Protein AF-A0A1Y0C622-F1 (afdb_monomer_lite)

Organism: NCBI:txid482462

Structure (mmCIF, N/CA/C/O backbone):
data_AF-A0A1Y0C622-F1
#
_entry.id   AF-A0A1Y0C622-F1
#
loop_
_atom_site.group_PDB
_atom_site.id
_atom_site.type_symbol
_atom_site.label_atom_id
_atom_site.label_alt_id
_atom_site.label_comp_id
_atom_site.label_asym_id
_atom_site.label_entity_id
_atom_site.label_seq_id
_atom_site.pdbx_PDB_ins_code
_atom_site.Cartn_x
_atom_site.Cartn_y
_atom_site.Cartn_z
_atom_site.occupancy
_atom_site.B_iso_or_equiv
_atom_site.auth_seq_id
_atom_site.auth_comp_id
_atom_site.auth_asym_id
_atom_site.auth_atom_id
_atom_site.pdbx_PDB_model_num
ATOM 1 N N . MET A 1 1 ? -4.270 16.336 9.625 1.00 55.94 1 MET A N 1
ATOM 2 C CA . MET A 1 1 ? -3.583 15.024 9.615 1.00 55.94 1 MET A CA 1
ATOM 3 C C . MET A 1 1 ? -4.603 13.958 9.266 1.00 55.94 1 MET A C 1
ATOM 5 O O . MET A 1 1 ? -5.685 13.987 9.837 1.00 55.94 1 MET A O 1
ATOM 9 N N . THR A 1 2 ? -4.293 13.061 8.330 1.00 73.25 2 THR A N 1
ATOM 10 C CA . THR A 1 2 ? -5.141 11.895 8.036 1.00 73.25 2 THR A CA 1
ATOM 11 C C . THR A 1 2 ? -5.137 10.968 9.251 1.00 73.25 2 THR A C 1
ATOM 13 O O . THR A 1 2 ? -4.066 10.553 9.687 1.00 73.25 2 THR A O 1
ATOM 16 N N . SER A 1 3 ? -6.311 10.689 9.820 1.00 89.56 3 SER A N 1
ATOM 17 C CA . SER A 1 3 ? -6.465 9.785 10.964 1.00 89.56 3 SER A CA 1
ATOM 18 C C . SER A 1 3 ? -6.811 8.387 10.457 1.00 89.56 3 SER A C 1
ATOM 20 O O . SER A 1 3 ? -7.787 8.227 9.725 1.00 89.56 3 SER A O 1
ATOM 22 N N . PHE A 1 4 ? -6.003 7.391 10.815 1.00 94.50 4 PHE A N 1
ATOM 23 C CA . PHE A 1 4 ? -6.206 5.992 10.446 1.00 94.50 4 PHE A CA 1
ATOM 24 C C . PHE A 1 4 ? -6.929 5.237 11.561 1.00 94.50 4 PHE A C 1
ATOM 26 O O . PHE A 1 4 ? -6.746 5.523 12.748 1.00 94.50 4 PHE A O 1
ATOM 33 N N . LYS A 1 5 ? -7.701 4.215 11.189 1.00 95.62 5 LYS A N 1
ATOM 34 C CA . LYS A 1 5 ? -8.312 3.261 12.117 1.00 95.62 5 LYS A CA 1
ATOM 35 C C . LYS A 1 5 ? -7.824 1.849 11.823 1.00 95.62 5 LYS A C 1
ATOM 37 O O . LYS A 1 5 ? -7.417 1.507 10.715 1.00 95.62 5 LYS A O 1
ATOM 42 N N . ARG A 1 6 ? -7.908 0.981 12.834 1.00 96.06 6 ARG A N 1
ATOM 43 C CA . ARG A 1 6 ? -7.670 -0.453 12.643 1.00 96.06 6 ARG A CA 1
ATOM 44 C C . ARG A 1 6 ? -8.662 -1.020 11.620 1.00 96.06 6 ARG A C 1
ATOM 46 O O . ARG A 1 6 ? -9.883 -0.874 11.769 1.00 96.06 6 ARG A O 1
ATOM 53 N N . GLY A 1 7 ? -8.118 -1.726 10.638 1.00 95.44 7 GLY A N 1
ATOM 54 C CA . GLY A 1 7 ? -8.851 -2.323 9.530 1.00 95.44 7 GLY A CA 1
ATOM 55 C C . GLY A 1 7 ? -8.879 -1.469 8.265 1.00 95.44 7 GLY A C 1
ATOM 56 O O . GLY A 1 7 ? -9.266 -2.001 7.235 1.00 95.44 7 GLY A O 1
ATOM 57 N N . ASP A 1 8 ? -8.476 -0.196 8.318 1.00 97.06 8 ASP A N 1
ATOM 58 C CA . ASP A 1 8 ? -8.349 0.616 7.105 1.00 97.06 8 ASP A CA 1
ATOM 59 C C . ASP A 1 8 ? -7.188 0.122 6.241 1.00 97.06 8 ASP A C 1
ATOM 61 O O . ASP A 1 8 ? -6.189 -0.407 6.743 1.00 97.06 8 ASP A O 1
ATOM 65 N N . GLY A 1 9 ? -7.289 0.360 4.938 1.00 96.25 9 GLY A N 1
ATOM 66 C CA . GLY A 1 9 ? -6.137 0.303 4.057 1.00 96.25 9 GLY A CA 1
ATOM 67 C C . GLY A 1 9 ? -5.302 1.579 4.175 1.00 96.25 9 GLY A C 1
ATOM 68 O O . GLY A 1 9 ? -5.813 2.683 4.380 1.00 96.25 9 GLY A O 1
ATOM 69 N N . VAL A 1 10 ? -3.994 1.434 4.016 1.00 96.38 10 VAL A N 1
ATOM 70 C CA . VAL A 1 10 ? -3.045 2.534 3.862 1.00 96.38 10 VAL A CA 1
ATOM 71 C C . VAL A 1 10 ? -2.347 2.395 2.519 1.00 96.38 10 VAL A C 1
ATOM 73 O O . VAL A 1 10 ? -1.854 1.327 2.173 1.00 96.38 10 VAL A O 1
ATOM 76 N N . VAL A 1 11 ? -2.288 3.490 1.770 1.00 96.44 11 VAL A N 1
ATOM 77 C CA . VAL A 1 11 ? -1.495 3.604 0.546 1.00 96.44 11 VAL A CA 1
ATOM 78 C C . VAL A 1 11 ? -0.227 4.371 0.879 1.00 96.44 11 VAL A C 1
ATOM 80 O O . VAL A 1 11 ? -0.305 5.521 1.320 1.00 96.44 11 VAL A O 1
ATOM 83 N N . PHE A 1 12 ? 0.927 3.755 0.655 1.00 95.19 12 PHE A N 1
ATOM 84 C CA . PHE A 1 12 ? 2.235 4.380 0.805 1.00 95.19 12 PHE A CA 1
ATOM 85 C C . PHE A 1 12 ? 2.743 4.837 -0.556 1.00 95.19 12 PHE A C 1
ATOM 87 O O . PHE A 1 12 ? 2.820 4.040 -1.486 1.00 95.19 12 PHE A O 1
ATOM 94 N N . VAL A 1 13 ? 3.110 6.113 -0.668 1.00 95.31 13 VAL A N 1
ATOM 95 C CA . VAL A 1 13 ? 3.740 6.664 -1.872 1.00 95.31 13 VAL A CA 1
ATOM 96 C C . VAL A 1 13 ? 5.204 6.942 -1.578 1.00 95.31 13 VAL A C 1
ATOM 98 O O . VAL A 1 13 ? 5.542 7.791 -0.745 1.00 95.31 13 VAL A O 1
ATOM 101 N N . ARG A 1 14 ? 6.073 6.229 -2.289 1.00 91.88 14 ARG A N 1
ATOM 102 C CA . ARG A 1 14 ? 7.517 6.414 -2.257 1.00 91.88 14 ARG A CA 1
ATOM 103 C C . ARG A 1 14 ? 7.951 7.119 -3.531 1.00 91.88 14 ARG A C 1
ATOM 105 O O . ARG A 1 14 ? 7.875 6.552 -4.613 1.00 91.88 14 ARG A O 1
ATOM 112 N N . ASN A 1 15 ? 8.474 8.327 -3.381 1.00 90.75 15 ASN A N 1
ATOM 113 C CA . ASN A 1 15 ? 9.224 8.994 -4.438 1.00 90.75 15 ASN A CA 1
ATOM 114 C C . ASN A 1 15 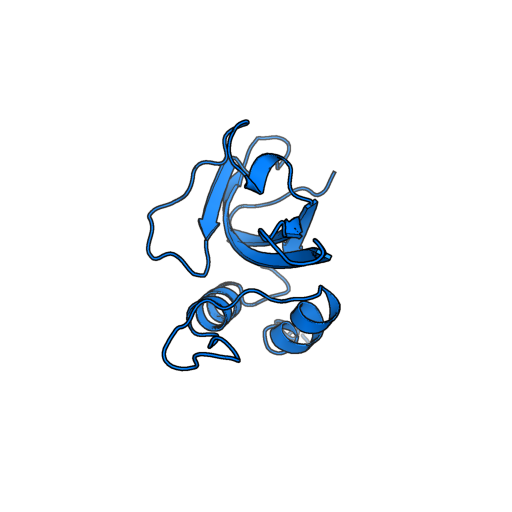? 10.709 8.790 -4.150 1.00 90.75 15 ASN A C 1
ATOM 116 O O . ASN A 1 15 ? 11.159 9.019 -3.025 1.00 90.75 15 ASN A O 1
ATOM 120 N N . GLY A 1 16 ? 11.463 8.315 -5.131 1.00 85.75 16 GLY A N 1
ATOM 121 C CA . GLY A 1 16 ? 12.888 8.075 -4.975 1.00 85.75 16 GLY A CA 1
ATOM 122 C C . GLY A 1 16 ? 13.632 8.243 -6.285 1.00 85.75 16 GLY A C 1
ATOM 123 O O . GLY A 1 16 ? 13.110 7.939 -7.353 1.00 85.75 16 GLY A O 1
ATOM 124 N N . ARG A 1 17 ? 14.878 8.695 -6.189 1.00 86.75 17 ARG A N 1
ATOM 125 C CA . ARG A 1 17 ? 15.789 8.754 -7.325 1.00 86.75 17 ARG A CA 1
ATOM 126 C C . ARG A 1 17 ? 16.465 7.402 -7.499 1.00 86.75 17 ARG A C 1
ATOM 128 O O . ARG A 1 17 ? 17.119 6.909 -6.580 1.00 86.75 17 ARG A O 1
ATOM 135 N N . VAL A 1 18 ? 16.315 6.807 -8.673 1.00 87.19 18 VAL A N 1
ATOM 136 C CA . VAL A 1 18 ? 17.039 5.605 -9.074 1.00 87.19 18 VAL A CA 1
ATOM 137 C C . VAL A 1 18 ? 18.371 6.051 -9.663 1.00 87.19 18 VAL A C 1
ATOM 139 O O . VAL A 1 18 ? 18.425 6.695 -10.712 1.00 87.19 18 VAL A O 1
ATOM 142 N N . ALA A 1 19 ? 19.454 5.744 -8.954 1.00 85.19 19 ALA A N 1
ATOM 143 C CA . ALA A 1 19 ? 20.809 5.958 -9.435 1.00 85.19 19 ALA A CA 1
ATOM 144 C C . ALA A 1 19 ? 21.337 4.654 -10.043 1.00 85.19 19 ALA A C 1
ATOM 146 O O . ALA A 1 19 ? 21.334 3.615 -9.386 1.00 85.19 19 ALA A O 1
ATOM 147 N N . MET A 1 20 ? 21.795 4.721 -11.290 1.00 85.19 20 MET A N 1
ATOM 148 C CA . MET A 1 20 ? 22.443 3.615 -11.988 1.00 85.19 20 MET A CA 1
A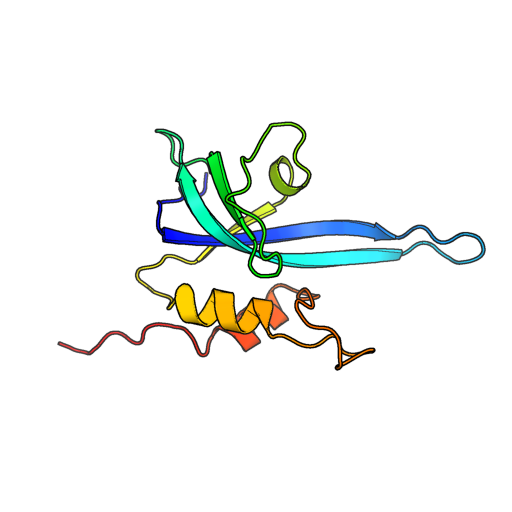TOM 149 C C . MET A 1 20 ? 23.862 4.033 -12.369 1.00 85.19 20 MET A C 1
ATOM 151 O O . MET A 1 20 ? 24.083 5.157 -12.819 1.00 85.19 20 MET A O 1
ATOM 155 N N . ILE A 1 21 ? 24.837 3.144 -12.175 1.00 89.69 21 ILE A N 1
ATOM 156 C CA . ILE A 1 21 ? 26.223 3.406 -12.579 1.00 89.69 21 ILE A CA 1
ATOM 157 C C . ILE A 1 21 ? 26.302 3.312 -14.107 1.00 89.69 21 ILE A C 1
ATOM 159 O O . ILE A 1 21 ? 25.899 2.307 -14.684 1.00 89.69 21 ILE A O 1
ATOM 163 N N . GLY A 1 22 ? 26.818 4.357 -14.759 1.00 90.31 22 GLY A N 1
ATOM 164 C CA . GLY A 1 22 ? 26.983 4.398 -16.219 1.00 90.31 22 GLY A CA 1
ATOM 165 C C . GLY A 1 22 ? 25.733 4.802 -17.010 1.00 90.31 22 GLY A C 1
ATOM 166 O O . GLY A 1 22 ? 25.775 4.803 -18.237 1.00 90.31 22 GLY A O 1
ATOM 167 N N . GLN A 1 23 ? 24.640 5.178 -16.340 1.00 89.44 23 GLN A N 1
ATOM 168 C CA . GLN A 1 23 ? 23.429 5.710 -16.972 1.00 89.44 23 GLN A CA 1
ATOM 169 C C . GLN A 1 23 ? 22.930 6.959 -16.241 1.00 89.44 23 GLN A C 1
ATOM 171 O O . GLN A 1 23 ? 23.311 7.234 -15.100 1.00 89.44 23 GLN A O 1
ATOM 176 N N . ALA A 1 24 ? 22.071 7.736 -16.902 1.00 87.88 24 ALA A N 1
ATOM 177 C CA . ALA A 1 24 ? 21.419 8.866 -16.258 1.00 87.88 24 ALA A CA 1
ATOM 178 C C . ALA A 1 24 ? 20.525 8.369 -15.112 1.00 87.88 24 ALA A C 1
ATOM 180 O O . ALA A 1 24 ? 19.745 7.430 -15.272 1.00 87.88 24 ALA A O 1
ATOM 181 N N . SER A 1 25 ? 20.634 9.012 -13.948 1.00 91.69 25 SER A N 1
ATOM 182 C CA . SER A 1 25 ? 19.662 8.789 -12.878 1.00 91.69 25 SER A CA 1
ATOM 183 C C . SER A 1 25 ? 18.292 9.299 -13.306 1.00 91.69 25 SER A C 1
ATOM 185 O O . SER A 1 25 ? 18.203 10.301 -14.016 1.00 91.69 25 SER A O 1
ATOM 187 N N . TYR A 1 26 ? 17.239 8.678 -12.795 1.00 89.44 26 TYR A N 1
ATOM 188 C CA . TYR A 1 26 ? 15.872 9.127 -13.026 1.00 89.44 26 TYR A CA 1
ATOM 189 C C . TYR A 1 26 ? 15.046 9.017 -11.749 1.00 89.44 26 TYR A C 1
ATOM 191 O O . TYR A 1 26 ? 15.352 8.223 -10.857 1.00 89.44 26 TYR A O 1
ATOM 199 N N . ASP A 1 27 ? 14.004 9.833 -11.651 1.00 89.44 27 ASP A N 1
ATOM 200 C CA . ASP A 1 27 ? 13.065 9.768 -10.540 1.00 89.44 27 ASP A CA 1
ATOM 201 C C . ASP A 1 27 ? 12.011 8.695 -10.804 1.00 89.44 27 ASP A C 1
ATOM 203 O O . ASP A 1 27 ? 11.547 8.503 -11.929 1.00 89.44 27 ASP A O 1
ATOM 207 N N . ARG A 1 28 ? 11.638 7.975 -9.749 1.00 89.69 28 ARG A N 1
ATOM 208 C CA . ARG A 1 28 ? 10.625 6.928 -9.784 1.00 89.69 28 ARG A CA 1
ATOM 209 C C . ARG A 1 28 ? 9.665 7.093 -8.616 1.00 89.69 28 ARG A C 1
ATOM 211 O O . ARG A 1 28 ? 10.083 7.261 -7.467 1.00 89.69 28 ARG A O 1
ATOM 218 N N . THR A 1 29 ? 8.381 6.956 -8.913 1.00 92.69 29 THR A N 1
ATOM 219 C CA . THR A 1 29 ? 7.335 6.765 -7.912 1.00 92.69 29 THR A CA 1
ATOM 220 C C . THR A 1 29 ? 7.006 5.281 -7.821 1.00 92.69 29 THR A C 1
ATOM 222 O O . THR A 1 29 ? 6.830 4.614 -8.837 1.00 92.69 29 THR A O 1
ATOM 225 N N . THR A 1 30 ? 6.944 4.752 -6.605 1.00 92.62 30 THR A N 1
ATOM 226 C CA . THR A 1 30 ? 6.384 3.429 -6.333 1.00 92.62 30 THR A CA 1
ATOM 227 C C . THR A 1 30 ? 5.329 3.541 -5.253 1.00 92.62 30 THR A C 1
ATOM 229 O O . THR A 1 30 ? 5.489 4.262 -4.265 1.00 92.62 30 THR A O 1
ATOM 232 N N . ILE A 1 31 ? 4.224 2.838 -5.459 1.00 94.88 31 ILE A N 1
ATOM 233 C CA . ILE A 1 31 ? 3.079 2.880 -4.563 1.00 94.88 31 ILE A CA 1
ATOM 234 C C . ILE A 1 31 ? 2.742 1.466 -4.123 1.00 94.88 31 ILE A C 1
ATOM 236 O O . ILE A 1 31 ? 2.627 0.561 -4.951 1.00 94.88 31 ILE A O 1
ATOM 240 N N . SER A 1 32 ? 2.575 1.286 -2.818 1.00 93.94 32 SER A N 1
ATOM 241 C CA . SER A 1 32 ? 2.164 0.020 -2.219 1.00 93.94 32 SER A CA 1
ATOM 242 C C . SER 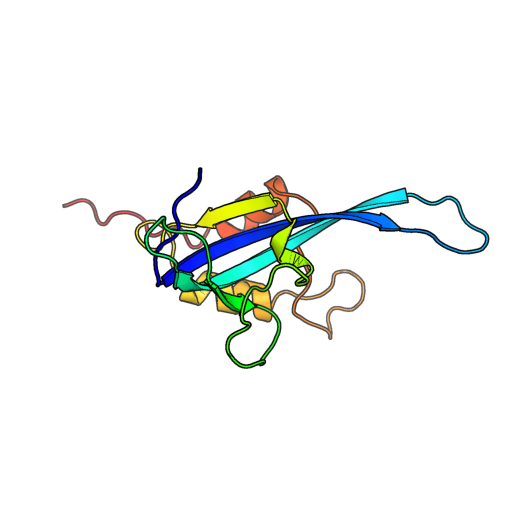A 1 32 ? 0.983 0.212 -1.276 1.00 93.94 32 SER A C 1
ATOM 244 O O . SER A 1 32 ? 0.700 1.319 -0.808 1.00 93.94 32 SER A O 1
ATOM 246 N N . VAL A 1 33 ? 0.274 -0.885 -1.013 1.00 95.44 33 VAL A N 1
ATOM 247 C CA . VAL A 1 33 ? -0.882 -0.914 -0.113 1.00 95.44 33 VAL A CA 1
ATOM 248 C C . VAL A 1 33 ? -0.569 -1.781 1.101 1.00 95.44 33 VAL A C 1
ATOM 250 O O . VAL A 1 33 ? 0.124 -2.796 0.996 1.00 95.44 33 VAL A O 1
ATOM 253 N N . GLY A 1 34 ? -1.084 -1.392 2.260 1.00 95.19 34 GLY A N 1
ATOM 254 C CA . GLY A 1 34 ? -1.071 -2.202 3.467 1.00 95.19 34 GLY A CA 1
ATOM 255 C C . GLY A 1 34 ? -2.390 -2.134 4.228 1.00 95.19 34 GLY A C 1
ATOM 256 O O . GLY A 1 34 ? -3.211 -1.250 4.004 1.00 95.19 34 GLY A O 1
ATOM 257 N N . LEU A 1 35 ? -2.564 -3.058 5.166 1.00 96.25 35 LEU A N 1
ATOM 258 C CA . LEU A 1 35 ?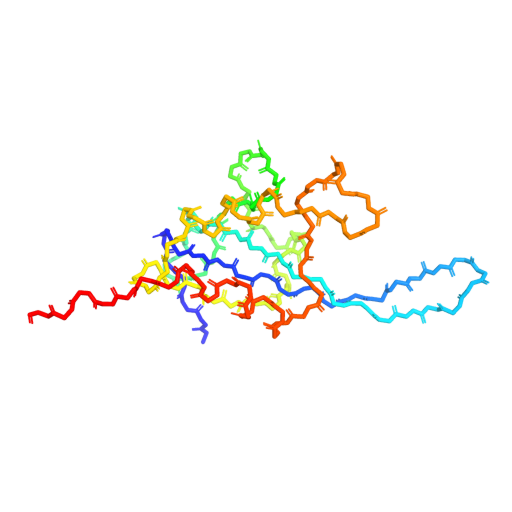 -3.684 -3.116 6.098 1.00 96.25 35 LEU A CA 1
ATOM 259 C C . LEU A 1 35 ? -3.240 -2.583 7.458 1.00 96.25 35 LEU A C 1
ATOM 261 O O . LEU A 1 35 ? -2.326 -3.134 8.071 1.00 96.25 35 LEU A O 1
ATOM 265 N N . VAL A 1 36 ? -3.905 -1.551 7.967 1.00 96.50 36 VAL A N 1
ATOM 266 C CA . VAL A 1 36 ? -3.619 -0.991 9.290 1.00 96.50 36 VAL A CA 1
ATOM 267 C C . VAL A 1 36 ? -4.113 -1.939 10.378 1.00 96.50 36 VAL A C 1
ATOM 269 O O . VAL A 1 36 ? -5.308 -2.221 10.495 1.00 96.50 36 VAL A O 1
ATOM 272 N N . THR A 1 37 ? -3.206 -2.389 11.240 1.00 96.12 37 THR A N 1
ATOM 273 C CA . THR A 1 37 ? -3.533 -3.313 12.334 1.00 96.12 37 THR A CA 1
ATOM 274 C C . THR A 1 37 ? -3.519 -2.641 13.704 1.00 96.12 37 THR A C 1
ATOM 276 O O . THR A 1 37 ? -4.261 -3.059 14.595 1.00 96.12 37 THR A O 1
ATOM 279 N N . SER A 1 38 ? -2.746 -1.563 13.875 1.00 95.50 38 SER A N 1
ATOM 280 C CA . SER A 1 38 ? -2.656 -0.810 15.131 1.00 95.50 38 SER A CA 1
ATOM 281 C C . SER A 1 38 ? -2.397 0.677 14.892 1.00 95.50 38 SER A C 1
ATOM 283 O O . SER A 1 38 ? -1.628 1.049 14.003 1.00 95.50 38 SER A O 1
ATOM 285 N N . VAL A 1 39 ? -3.001 1.534 15.720 1.00 95.31 39 VAL A N 1
ATOM 286 C CA . VAL A 1 39 ? -2.887 3.000 15.639 1.00 95.31 39 VAL A CA 1
ATOM 287 C C . VAL A 1 39 ? -2.608 3.628 17.009 1.00 95.31 39 VAL A C 1
ATOM 289 O O . VAL A 1 39 ? -2.867 3.014 18.047 1.00 95.31 39 VAL A O 1
ATOM 292 N N . THR A 1 40 ? -2.038 4.835 17.030 1.00 92.25 40 THR A N 1
ATOM 293 C CA . THR A 1 40 ? -1.912 5.665 18.238 1.00 92.25 40 THR A CA 1
ATOM 294 C C . THR A 1 40 ? -3.265 6.260 18.619 1.00 92.25 40 THR A C 1
ATOM 296 O O . THR A 1 40 ? -4.236 6.174 17.866 1.00 92.25 40 THR A O 1
ATOM 299 N N . ARG A 1 41 ? -3.330 6.914 19.785 1.00 90.12 41 ARG A N 1
ATOM 300 C CA . ARG A 1 41 ? -4.526 7.645 20.218 1.00 90.12 41 ARG A CA 1
ATOM 301 C C . ARG A 1 41 ? -4.891 8.787 19.261 1.00 90.12 41 ARG A C 1
ATOM 303 O O . ARG A 1 41 ? -6.075 9.041 19.081 1.00 90.12 41 ARG A O 1
ATOM 310 N N . GLU A 1 42 ? -3.912 9.436 18.626 1.00 89.12 42 GLU A N 1
ATOM 311 C CA . GLU A 1 42 ? -4.171 10.473 17.612 1.00 89.12 42 GLU A CA 1
ATOM 312 C C . GLU A 1 42 ? -4.480 9.902 16.211 1.00 89.12 42 GLU A C 1
ATOM 314 O O . GLU A 1 42 ? -4.709 10.658 15.267 1.00 89.12 42 GLU A O 1
ATOM 319 N N . GLY A 1 43 ? -4.501 8.573 16.051 1.00 88.62 43 GLY A N 1
ATOM 320 C CA . GLY A 1 43 ? -4.786 7.913 14.775 1.00 88.62 43 GLY A CA 1
ATOM 321 C C . GLY A 1 43 ? -3.590 7.820 13.823 1.00 88.62 43 GLY A C 1
ATOM 322 O O . GLY A 1 43 ? -3.781 7.641 12.622 1.00 88.62 43 GLY A O 1
ATOM 323 N N . ALA A 1 44 ? -2.356 7.929 14.325 1.00 91.12 44 ALA A N 1
ATOM 324 C CA . ALA A 1 44 ? -1.165 7.608 13.539 1.00 91.12 44 ALA A CA 1
ATOM 325 C C . ALA A 1 44 ? -0.959 6.086 13.469 1.00 91.12 44 ALA A C 1
ATOM 327 O O . ALA A 1 44 ? -1.228 5.374 14.434 1.00 91.12 44 ALA A O 1
ATOM 328 N N . ILE A 1 45 ? -0.456 5.564 12.350 1.00 93.88 45 ILE A N 1
ATOM 329 C CA . ILE A 1 45 ? -0.208 4.123 12.190 1.00 93.88 45 ILE A CA 1
ATOM 330 C C . ILE A 1 45 ? 0.946 3.695 13.105 1.00 93.88 45 ILE A C 1
ATOM 332 O O . ILE A 1 45 ? 2.051 4.224 13.001 1.00 93.88 45 ILE A O 1
ATOM 336 N N . LYS A 1 46 ? 0.698 2.710 13.975 1.00 93.94 46 LYS A N 1
ATOM 337 C CA . LYS A 1 46 ? 1.736 2.036 14.775 1.00 93.94 46 LYS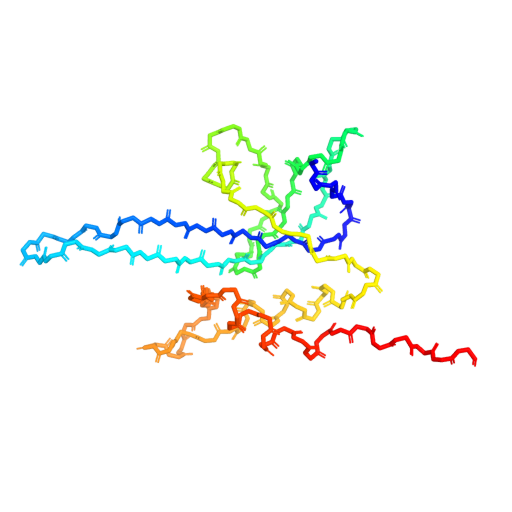 A CA 1
ATOM 338 C C . LYS A 1 46 ? 2.206 0.750 14.123 1.00 93.94 46 LYS A C 1
ATOM 340 O O . LYS A 1 46 ? 3.377 0.407 14.237 1.00 93.94 46 LYS A O 1
ATOM 345 N N . ALA A 1 47 ? 1.286 0.021 13.502 1.00 94.75 47 ALA A N 1
ATOM 346 C CA . ALA A 1 47 ? 1.590 -1.239 12.855 1.00 94.75 47 ALA A CA 1
ATOM 347 C C . ALA A 1 47 ? 0.630 -1.522 11.699 1.00 94.75 47 ALA A C 1
ATOM 349 O O . ALA A 1 47 ? -0.519 -1.059 11.699 1.00 94.75 47 ALA A O 1
ATOM 350 N N . TYR A 1 48 ? 1.126 -2.256 10.711 1.00 94.94 48 TYR A N 1
ATOM 351 C CA . TYR A 1 48 ? 0.389 -2.614 9.508 1.00 94.94 48 TYR A CA 1
ATOM 352 C C . TYR A 1 48 ? 0.880 -3.951 8.944 1.00 94.94 48 TYR A C 1
ATOM 354 O O . TYR A 1 48 ? 1.956 -4.426 9.291 1.00 94.94 48 TYR A O 1
ATOM 362 N N . ARG A 1 49 ? 0.106 -4.562 8.050 1.00 93.75 49 ARG A N 1
ATOM 363 C CA . ARG A 1 49 ? 0.561 -5.670 7.197 1.00 93.75 49 ARG A CA 1
ATOM 364 C C . ARG A 1 49 ? 0.751 -5.156 5.782 1.00 93.75 49 ARG A C 1
ATOM 366 O O . ARG A 1 49 ? -0.123 -4.456 5.277 1.00 93.75 49 ARG A O 1
ATOM 373 N N . HIS A 1 50 ? 1.876 -5.472 5.157 1.00 92.75 50 HIS A N 1
ATOM 374 C CA . HIS A 1 50 ? 2.112 -5.117 3.760 1.00 92.75 50 HIS A CA 1
ATOM 375 C C . HIS A 1 50 ? 1.343 -6.078 2.844 1.00 92.75 50 HIS A C 1
ATOM 377 O O . HIS A 1 50 ? 1.225 -7.253 3.169 1.00 92.75 50 HIS A O 1
ATOM 383 N N . SER A 1 51 ? 0.816 -5.601 1.715 1.00 90.44 51 SER A N 1
ATOM 384 C CA . SER A 1 51 ? 0.052 -6.452 0.781 1.00 90.44 51 SER A CA 1
ATOM 385 C C . SER A 1 51 ? 0.886 -7.557 0.138 1.00 90.44 51 SER A C 1
ATOM 387 O O . SER A 1 51 ? 0.388 -8.650 -0.084 1.00 90.44 51 SER A O 1
ATOM 389 N N . THR A 1 52 ? 2.159 -7.289 -0.137 1.00 83.62 52 THR A N 1
ATOM 390 C CA . THR A 1 52 ? 3.011 -8.186 -0.936 1.00 83.62 52 THR A CA 1
ATOM 391 C C . THR A 1 52 ? 3.918 -9.097 -0.115 1.00 83.62 52 THR A C 1
ATOM 393 O O . THR A 1 52 ? 4.568 -9.972 -0.677 1.00 83.62 52 THR A O 1
ATOM 396 N N . TYR A 1 53 ? 4.031 -8.870 1.194 1.00 75.00 53 TYR A N 1
ATOM 397 C CA . TYR A 1 53 ? 4.895 -9.673 2.051 1.00 75.00 53 TYR A CA 1
ATOM 398 C C . TYR A 1 53 ? 4.027 -10.574 2.911 1.00 75.00 53 TYR A C 1
ATOM 400 O O . TYR A 1 53 ? 3.199 -10.076 3.668 1.00 75.00 53 TYR A O 1
ATOM 408 N N . ASP A 1 54 ? 4.308 -11.875 2.897 1.00 69.25 54 ASP A N 1
ATOM 409 C CA . ASP A 1 54 ? 3.758 -12.832 3.869 1.00 69.25 54 ASP A CA 1
ATOM 410 C C . ASP A 1 54 ? 4.420 -12.689 5.259 1.00 69.25 54 ASP A C 1
ATOM 412 O O . ASP A 1 54 ? 4.548 -13.624 6.045 1.00 69.25 54 ASP A O 1
ATOM 416 N N . GLN A 1 55 ? 4.936 -11.493 5.554 1.00 67.44 55 GLN A N 1
ATOM 417 C CA . GLN A 1 55 ? 5.559 -11.191 6.828 1.00 67.44 55 GLN A CA 1
ATOM 418 C C . GLN A 1 55 ? 4.491 -10.949 7.899 1.00 67.44 55 GLN A C 1
ATOM 420 O O . GLN A 1 55 ? 3.384 -10.481 7.603 1.00 67.44 55 GLN A O 1
ATOM 425 N N . PRO A 1 56 ? 4.832 -11.200 9.175 1.00 79.25 56 PRO A N 1
ATOM 426 C CA . PRO A 1 56 ? 4.000 -10.762 1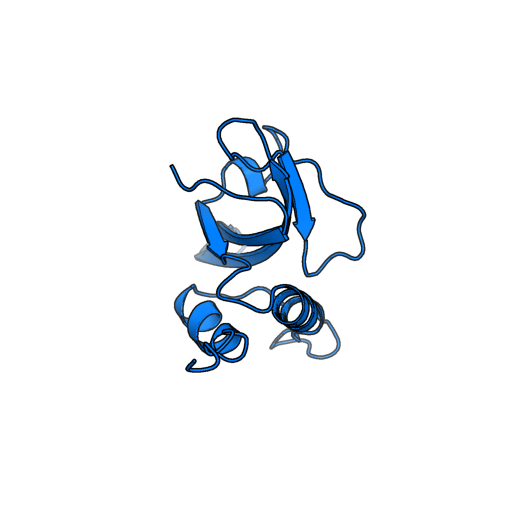0.280 1.00 79.25 56 PRO A CA 1
ATOM 427 C C . PRO A 1 56 ? 3.806 -9.240 10.249 1.00 79.25 56 PRO A C 1
ATOM 429 O O . PRO A 1 56 ? 4.470 -8.499 9.528 1.00 79.25 56 PRO A O 1
ATOM 432 N N . GLU A 1 57 ? 2.879 -8.775 11.081 1.00 89.81 57 GLU A N 1
ATOM 433 C CA . GLU A 1 57 ? 2.642 -7.354 11.321 1.00 89.81 57 GLU A CA 1
ATOM 434 C C . GLU A 1 57 ? 3.954 -6.548 11.448 1.00 89.81 57 GLU A C 1
ATOM 436 O O . GLU A 1 57 ? 4.785 -6.802 12.323 1.00 89.81 57 GLU A O 1
ATOM 441 N N . ILE A 1 58 ? 4.107 -5.539 10.590 1.00 90.69 58 ILE A N 1
ATOM 442 C CA . ILE A 1 58 ? 5.231 -4.609 10.568 1.00 90.69 58 ILE A CA 1
ATOM 443 C C . ILE A 1 58 ? 4.928 -3.475 11.539 1.00 90.69 58 ILE A C 1
ATOM 445 O O . ILE A 1 58 ? 3.956 -2.732 11.378 1.00 90.69 58 ILE A O 1
ATOM 449 N N . LYS A 1 59 ? 5.796 -3.300 12.535 1.00 92.25 59 LYS A N 1
ATOM 450 C CA . LYS A 1 59 ? 5.762 -2.133 13.420 1.00 92.25 59 LYS A CA 1
ATOM 451 C C . LYS A 1 59 ? 6.400 -0.942 12.712 1.00 92.25 59 LYS A C 1
ATOM 453 O O . LYS A 1 59 ? 7.548 -1.003 12.275 1.00 92.25 59 LYS A O 1
ATOM 458 N N . LEU A 1 60 ? 5.652 0.150 12.609 1.00 89.06 60 LEU A N 1
ATOM 459 C CA . LEU A 1 60 ? 6.109 1.380 11.983 1.00 89.06 60 LEU A CA 1
ATOM 460 C C . LEU A 1 60 ? 6.932 2.185 12.994 1.00 89.06 60 LEU A C 1
ATOM 462 O O . LEU A 1 60 ? 6.396 2.819 13.903 1.00 89.06 60 LEU A O 1
ATOM 466 N N . HIS A 1 61 ? 8.251 2.148 12.839 1.00 86.00 61 HIS A N 1
ATOM 467 C CA . HIS A 1 61 ? 9.199 2.880 13.671 1.00 86.00 61 HIS A CA 1
ATOM 468 C C . HIS A 1 61 ? 9.701 4.131 12.952 1.00 86.00 61 HIS A C 1
ATOM 470 O O . HIS A 1 61 ? 9.612 4.234 11.735 1.00 86.00 61 HIS A O 1
ATOM 476 N N . LYS A 1 62 ? 10.311 5.069 13.688 1.00 82.06 62 LYS A N 1
ATOM 477 C CA . LYS A 1 62 ? 10.859 6.312 13.110 1.00 82.06 62 LYS A CA 1
ATOM 478 C C . LYS A 1 62 ? 11.906 6.092 12.005 1.00 82.06 62 LYS A C 1
ATOM 480 O O . LYS A 1 62 ? 12.109 6.964 11.171 1.00 82.06 62 LYS A O 1
ATOM 485 N N . HIS A 1 63 ? 12.568 4.935 12.024 1.00 81.56 63 HIS A N 1
ATOM 486 C CA . HIS A 1 63 ? 13.575 4.527 11.041 1.00 81.56 63 HIS A CA 1
ATOM 487 C C . HIS A 1 63 ? 13.009 3.630 9.931 1.00 81.56 63 HIS A C 1
ATOM 489 O O . HIS A 1 63 ? 13.744 3.270 9.018 1.00 81.56 63 HIS A O 1
ATOM 495 N N . SER A 1 64 ? 11.727 3.253 10.002 1.00 83.31 64 SER A N 1
ATOM 496 C CA . SER A 1 64 ? 11.071 2.524 8.919 1.00 83.31 64 SER A CA 1
ATOM 497 C C . SER A 1 64 ? 10.984 3.424 7.693 1.00 83.31 64 SER A C 1
ATOM 499 O O . SER A 1 64 ? 10.633 4.600 7.801 1.00 83.31 64 SER A O 1
ATOM 501 N N . LEU A 1 65 ? 11.256 2.856 6.523 1.00 79.69 65 LEU A N 1
ATOM 502 C CA . LEU A 1 65 ? 11.182 3.556 5.244 1.00 79.69 65 LEU A CA 1
ATOM 503 C C . LEU A 1 65 ? 9.810 4.238 5.064 1.00 79.69 65 LEU A C 1
ATOM 505 O O . LEU A 1 65 ? 9.725 5.403 4.679 1.00 79.69 65 LEU A O 1
ATOM 509 N N . GLU A 1 66 ? 8.734 3.540 5.427 1.00 83.12 66 GLU A N 1
ATOM 510 C CA . GLU A 1 66 ? 7.348 3.993 5.306 1.00 83.12 66 GLU A CA 1
ATOM 511 C C . GLU A 1 66 ? 6.986 5.107 6.299 1.00 83.12 66 GLU A C 1
ATOM 513 O O . GLU A 1 66 ? 5.961 5.778 6.141 1.00 83.12 66 GLU A O 1
ATOM 518 N N . HIS A 1 67 ? 7.813 5.358 7.320 1.00 83.81 67 HIS A N 1
ATOM 519 C CA . HIS A 1 67 ? 7.539 6.398 8.307 1.00 83.81 67 HIS A CA 1
ATOM 520 C C . HIS A 1 67 ? 7.544 7.787 7.666 1.00 83.81 67 HIS A C 1
ATOM 522 O O . HIS A 1 67 ? 6.605 8.553 7.882 1.00 83.81 67 HIS A O 1
ATOM 528 N N . GLY A 1 68 ? 8.523 8.066 6.800 1.00 82.88 68 GLY A N 1
ATOM 529 C CA . GLY A 1 68 ? 8.645 9.335 6.075 1.00 82.88 68 GLY A CA 1
ATOM 530 C C . GLY A 1 68 ? 7.810 9.432 4.794 1.00 82.88 68 GLY A C 1
ATOM 531 O O . GLY A 1 68 ? 7.736 10.502 4.199 1.00 82.88 68 GLY A O 1
ATOM 532 N N . MET A 1 69 ? 7.177 8.341 4.355 1.00 89.69 69 MET A N 1
ATOM 533 C CA . MET A 1 69 ? 6.395 8.342 3.117 1.00 89.69 69 MET A CA 1
ATOM 534 C C . MET A 1 69 ? 5.096 9.129 3.246 1.00 89.69 69 MET A C 1
ATOM 536 O O . MET A 1 69 ? 4.494 9.203 4.326 1.00 89.69 69 MET A O 1
ATOM 540 N N . GLN A 1 70 ? 4.622 9.634 2.109 1.00 93.12 70 GLN A N 1
ATOM 541 C CA . GLN A 1 70 ? 3.268 10.150 1.986 1.00 93.12 70 GLN A CA 1
ATOM 542 C C . GLN A 1 70 ? 2.266 8.995 2.095 1.00 93.12 70 GLN A C 1
ATOM 544 O O . GLN A 1 70 ? 2.482 7.919 1.534 1.00 93.12 70 GLN A O 1
ATOM 549 N N . LYS A 1 71 ? 1.186 9.215 2.854 1.00 93.81 71 LYS A N 1
ATOM 550 C CA . LYS A 1 71 ? 0.202 8.182 3.195 1.00 93.81 71 LYS A CA 1
ATOM 551 C C . LYS A 1 71 ? -1.203 8.650 2.855 1.00 93.81 71 LYS A C 1
ATOM 553 O O . LYS A 1 71 ? -1.590 9.753 3.245 1.00 93.81 71 LYS A O 1
ATOM 558 N N . TYR A 1 72 ? -1.971 7.788 2.205 1.00 95.12 72 TYR A N 1
ATOM 559 C CA . TYR A 1 72 ? -3.398 7.990 1.972 1.00 95.12 72 TYR A CA 1
ATOM 560 C C . TYR A 1 72 ? -4.202 6.878 2.635 1.00 95.12 72 TYR A C 1
ATOM 562 O O . TYR A 1 72 ? -3.722 5.754 2.779 1.00 95.12 72 TYR A O 1
ATOM 570 N N . VAL A 1 73 ? -5.418 7.207 3.058 1.00 95.31 73 VAL A N 1
ATOM 571 C CA . VAL A 1 73 ? -6.338 6.257 3.685 1.00 95.31 73 VAL A CA 1
ATOM 572 C C . VAL A 1 73 ? -7.253 5.637 2.631 1.00 95.31 73 VAL A C 1
ATOM 574 O O . VAL A 1 73 ? -7.767 6.342 1.763 1.00 95.31 73 VAL A O 1
ATOM 577 N N . LEU A 1 74 ? -7.461 4.326 2.731 1.00 94.69 74 LEU A N 1
ATOM 578 C CA . LEU A 1 74 ? -8.560 3.599 2.101 1.00 94.69 74 LEU A CA 1
ATOM 579 C C . LEU A 1 74 ? -9.512 3.184 3.231 1.00 94.69 74 LEU A C 1
ATOM 581 O O . LEU A 1 74 ? -9.218 2.221 3.944 1.00 94.69 74 LEU A O 1
ATOM 585 N N . PRO A 1 75 ? -10.601 3.937 3.468 1.00 94.81 75 PRO A N 1
ATOM 586 C CA . PRO A 1 75 ? -11.508 3.654 4.572 1.00 94.81 75 PRO A CA 1
ATOM 587 C C . PRO A 1 75 ? -12.151 2.283 4.399 1.00 94.81 75 PRO A C 1
ATOM 589 O O . PRO A 1 75 ? -12.741 2.005 3.357 1.00 94.81 75 PRO A O 1
ATOM 592 N N . LYS A 1 76 ? -12.110 1.440 5.431 1.00 94.94 76 LYS A N 1
ATOM 593 C CA . LYS A 1 76 ? -12.733 0.106 5.355 1.00 94.94 76 LYS A CA 1
ATOM 594 C C . LYS A 1 76 ? -14.257 0.125 5.176 1.00 94.94 76 LYS A C 1
ATOM 596 O O . LYS A 1 76 ? -14.847 -0.913 4.916 1.00 94.94 76 LYS A O 1
ATOM 601 N N . SER A 1 77 ? -14.898 1.276 5.398 1.00 93.94 77 SER A N 1
ATOM 602 C CA . SER A 1 77 ? -16.331 1.473 5.152 1.00 93.94 77 SER A CA 1
ATOM 603 C C . SER A 1 77 ? -16.668 1.514 3.665 1.00 93.94 77 SER A C 1
ATOM 605 O O . SER A 1 77 ? -17.766 1.125 3.288 1.00 93.94 77 SER A O 1
ATOM 607 N N . ASP A 1 78 ? -15.723 1.960 2.835 1.00 94.56 78 ASP A N 1
ATOM 608 C CA . ASP A 1 78 ? -15.980 2.287 1.429 1.00 94.56 78 ASP A CA 1
ATOM 609 C C . ASP A 1 78 ? -15.299 1.285 0.483 1.00 94.56 78 ASP A C 1
ATOM 611 O O . ASP A 1 78 ? -15.547 1.284 -0.725 1.00 94.56 78 ASP A O 1
ATOM 615 N N . TRP A 1 79 ? -14.407 0.449 1.017 1.00 95.38 79 TRP A N 1
ATOM 616 C CA . TRP A 1 79 ? -13.538 -0.444 0.260 1.00 95.38 79 TRP A CA 1
ATOM 617 C C . TRP A 1 79 ? -13.488 -1.827 0.897 1.00 95.38 79 TRP A C 1
ATOM 619 O O . TRP A 1 79 ? -13.319 -1.954 2.112 1.00 95.38 79 TRP A O 1
ATOM 629 N N . ASP A 1 80 ? -13.539 -2.861 0.062 1.00 96.12 80 ASP A N 1
ATOM 630 C CA . ASP A 1 80 ? -13.207 -4.219 0.475 1.00 96.12 80 ASP A CA 1
ATOM 631 C C . ASP A 1 80 ? -11.685 -4.343 0.618 1.00 96.12 80 ASP A C 1
ATOM 633 O O . ASP A 1 80 ? -10.955 -4.631 -0.332 1.00 96.12 80 ASP A O 1
ATOM 637 N N . ILE A 1 81 ? -11.187 -4.071 1.826 1.00 96.25 81 ILE A N 1
ATOM 638 C CA . ILE A 1 81 ? -9.748 -4.090 2.107 1.00 96.25 81 ILE A CA 1
ATOM 639 C C . ILE A 1 81 ? -9.164 -5.499 1.953 1.00 96.25 81 ILE A C 1
ATOM 641 O O . ILE A 1 81 ? -7.998 -5.621 1.589 1.00 96.25 81 ILE A O 1
ATOM 645 N N . GLY A 1 82 ? -9.950 -6.554 2.191 1.00 94.38 82 GLY A N 1
ATOM 646 C CA . GLY A 1 82 ? -9.501 -7.929 1.973 1.00 94.38 82 GLY A CA 1
ATOM 647 C C . GLY A 1 82 ? -9.193 -8.164 0.498 1.00 94.38 82 GLY A C 1
ATOM 648 O O . GLY A 1 82 ? -8.053 -8.471 0.151 1.00 94.38 82 GLY A O 1
ATOM 649 N N . ALA A 1 83 ? -10.170 -7.881 -0.366 1.00 95.75 83 ALA A N 1
ATOM 650 C CA . ALA A 1 83 ? -10.015 -8.015 -1.812 1.00 95.75 83 ALA A CA 1
ATOM 651 C C . ALA A 1 83 ? -8.900 -7.116 -2.376 1.00 95.75 83 ALA A C 1
ATOM 653 O O . ALA A 1 83 ? -8.135 -7.544 -3.237 1.00 95.75 83 ALA A O 1
ATOM 654 N N . VAL A 1 84 ? -8.746 -5.890 -1.858 1.00 96.50 84 VAL A N 1
ATOM 655 C CA . VAL A 1 84 ? -7.633 -4.998 -2.232 1.00 96.50 84 VAL A CA 1
ATOM 656 C C . VAL A 1 84 ? -6.278 -5.616 -1.882 1.00 96.50 84 VAL A C 1
ATOM 658 O O . VAL A 1 84 ? -5.350 -5.552 -2.691 1.00 96.50 84 VAL A O 1
ATOM 661 N N . MET A 1 85 ? -6.139 -6.186 -0.683 1.00 95.81 85 MET A N 1
ATOM 662 C CA . MET A 1 85 ? -4.884 -6.793 -0.234 1.00 95.81 85 MET A CA 1
ATOM 663 C C . MET A 1 85 ? -4.540 -8.028 -1.069 1.00 95.81 85 MET A C 1
ATOM 665 O O . MET A 1 85 ? -3.390 -8.156 -1.487 1.00 95.81 85 MET A O 1
ATOM 669 N N . ASP A 1 86 ? -5.530 -8.874 -1.362 1.00 95.06 86 ASP A N 1
ATOM 670 C CA . ASP A 1 86 ? -5.362 -10.048 -2.223 1.00 95.06 86 ASP A CA 1
ATOM 671 C C . ASP A 1 86 ? -4.962 -9.641 -3.646 1.00 95.06 86 ASP A C 1
ATOM 673 O O . ASP A 1 86 ? -3.957 -10.117 -4.169 1.00 95.06 86 ASP A O 1
ATOM 677 N N . TYR A 1 87 ? -5.659 -8.662 -4.230 1.00 95.94 87 TYR A N 1
ATOM 678 C CA . TYR A 1 87 ? -5.319 -8.128 -5.546 1.00 95.94 87 TYR A CA 1
ATOM 679 C C . TYR A 1 87 ? -3.883 -7.602 -5.607 1.00 95.94 87 TYR A C 1
ATOM 681 O O . TYR A 1 87 ? -3.137 -7.929 -6.526 1.00 95.94 87 TYR A O 1
ATOM 689 N N . CYS A 1 88 ? -3.471 -6.799 -4.622 1.00 95.12 88 CYS A N 1
ATOM 690 C CA . CYS A 1 88 ? -2.121 -6.239 -4.585 1.00 95.12 88 CYS A CA 1
ATOM 691 C C . CYS A 1 88 ? -1.045 -7.319 -4.394 1.00 95.12 88 CYS A C 1
ATOM 693 O O . CYS A 1 88 ? 0.039 -7.193 -4.963 1.00 95.12 88 CYS A O 1
ATOM 695 N N . ARG A 1 89 ? -1.327 -8.369 -3.611 1.00 94.50 89 ARG A N 1
ATOM 696 C CA . ARG A 1 89 ? -0.427 -9.516 -3.426 1.00 94.50 89 ARG A CA 1
ATOM 697 C C . ARG A 1 89 ? -0.218 -10.277 -4.730 1.00 94.50 89 ARG A C 1
ATOM 699 O O . ARG A 1 89 ? 0.915 -10.621 -5.058 1.00 94.50 89 ARG A O 1
ATOM 706 N N . ASP A 1 90 ? -1.298 -10.503 -5.469 1.00 94.00 90 ASP A N 1
ATOM 707 C CA . ASP A 1 90 ? -1.311 -11.385 -6.637 1.00 94.00 90 ASP A CA 1
ATOM 708 C C . ASP A 1 90 ? -1.012 -10.625 -7.949 1.00 94.00 90 ASP A C 1
ATOM 710 O O . ASP A 1 90 ? -0.863 -11.226 -9.012 1.00 94.00 90 ASP A O 1
ATOM 714 N N . ARG A 1 91 ? -0.857 -9.295 -7.880 1.00 93.62 91 ARG A N 1
ATOM 715 C CA . ARG A 1 91 ? -0.562 -8.427 -9.027 1.00 93.62 91 ARG A CA 1
ATOM 716 C C . ARG A 1 91 ? 0.792 -8.768 -9.679 1.00 93.62 91 ARG A C 1
ATOM 718 O O . ARG A 1 91 ? 1.819 -8.640 -9.004 1.00 93.62 91 ARG A O 1
ATOM 725 N N . PRO A 1 92 ? 0.834 -9.131 -10.976 1.00 93.31 92 PRO A N 1
ATOM 726 C CA . PRO A 1 92 ? 2.059 -9.569 -11.643 1.00 93.31 92 PRO A CA 1
ATOM 727 C C . PRO A 1 92 ? 2.984 -8.406 -12.023 1.00 93.31 92 PRO A C 1
ATOM 729 O O . PRO A 1 92 ? 2.528 -7.292 -12.303 1.00 93.31 92 PRO A O 1
ATOM 732 N N . TRP A 1 93 ? 4.292 -8.664 -12.098 1.00 91.88 93 TRP A N 1
ATOM 733 C CA . TRP A 1 93 ? 5.252 -7.696 -12.637 1.00 91.88 93 TRP A CA 1
ATOM 734 C C . TRP A 1 93 ? 5.185 -7.651 -14.165 1.00 91.88 93 TRP A C 1
ATOM 736 O O . TRP A 1 93 ? 5.313 -8.670 -14.835 1.00 91.88 93 TRP A O 1
ATOM 746 N N . ALA A 1 94 ? 5.059 -6.450 -14.740 1.00 87.75 94 ALA A N 1
ATOM 747 C CA . ALA A 1 94 ? 4.886 -6.275 -16.188 1.00 87.75 94 ALA A CA 1
ATOM 748 C C . ALA A 1 94 ? 6.020 -6.883 -17.040 1.00 87.75 94 ALA A C 1
ATOM 750 O O . ALA A 1 94 ? 5.781 -7.318 -18.161 1.00 87.75 94 ALA A O 1
ATOM 751 N N . HIS A 1 95 ? 7.248 -6.909 -16.517 1.00 86.25 95 HIS A N 1
ATOM 752 C CA . HIS A 1 95 ? 8.427 -7.446 -17.206 1.00 86.25 95 HIS A CA 1
ATOM 753 C C . HIS A 1 95 ? 8.794 -8.880 -16.784 1.00 86.25 95 HIS A C 1
ATOM 755 O O . HIS A 1 95 ? 9.749 -9.430 -17.321 1.00 86.25 95 HIS A O 1
ATOM 761 N N . SER A 1 96 ? 8.081 -9.461 -15.814 1.00 89.88 96 SER A N 1
ATOM 762 C CA . SER A 1 96 ? 8.319 -10.813 -15.287 1.00 89.88 96 SER A CA 1
ATOM 763 C C . SER A 1 96 ? 7.030 -11.322 -14.614 1.00 89.88 96 SER A C 1
ATOM 765 O O . SER A 1 96 ? 6.879 -11.242 -13.392 1.00 89.88 96 SER A O 1
ATOM 767 N N . PRO A 1 97 ? 6.031 -11.748 -15.412 1.00 89.31 97 PRO A N 1
ATOM 768 C CA . PRO A 1 97 ? 4.685 -12.059 -14.924 1.00 89.31 97 PRO A CA 1
ATOM 769 C C . PRO A 1 97 ? 4.611 -13.246 -13.953 1.00 89.31 97 PRO A C 1
ATOM 771 O O . PRO A 1 97 ? 3.618 -13.400 -13.248 1.00 89.31 97 PRO A O 1
ATOM 774 N N . GLU A 1 98 ? 5.645 -14.084 -13.915 1.00 90.44 98 GLU A N 1
ATOM 775 C CA . GLU A 1 98 ? 5.829 -15.180 -12.962 1.00 90.44 98 GLU A CA 1
ATOM 776 C C . GLU A 1 98 ? 6.081 -14.701 -11.523 1.00 90.44 98 GLU A C 1
ATOM 778 O O . GLU A 1 98 ? 5.955 -15.479 -10.576 1.00 90.44 98 GLU A O 1
ATOM 783 N N . HIS A 1 99 ? 6.423 -13.424 -11.344 1.00 90.69 99 HIS A N 1
ATOM 784 C CA . HIS A 1 99 ? 6.545 -12.782 -10.044 1.00 90.69 99 HIS A CA 1
ATOM 785 C C . HIS A 1 99 ? 5.311 -11.926 -9.748 1.00 90.69 99 HIS A C 1
ATOM 787 O O . HIS A 1 99 ? 4.776 -11.248 -10.629 1.00 90.69 99 HIS A O 1
ATOM 793 N N . THR A 1 100 ? 4.899 -11.892 -8.480 1.00 92.88 100 THR A N 1
ATOM 794 C CA . THR A 1 100 ? 3.746 -11.114 -8.005 1.00 92.88 100 THR A CA 1
ATOM 795 C C . THR A 1 100 ? 4.154 -10.018 -7.012 1.00 92.88 100 THR A C 1
ATOM 797 O O . THR A 1 100 ? 5.338 -9.827 -6.709 1.00 92.88 100 THR A O 1
ATOM 800 N N . GLY A 1 101 ? 3.183 -9.237 -6.538 1.00 91.75 101 GLY A N 1
ATOM 801 C CA . GLY A 1 101 ? 3.406 -8.110 -5.636 1.00 91.75 101 GLY A CA 1
ATOM 802 C C . GLY A 1 101 ? 3.960 -6.866 -6.331 1.00 91.75 101 GLY A C 1
ATOM 803 O O . GLY A 1 101 ? 4.700 -6.090 -5.720 1.00 91.75 101 GLY A O 1
ATOM 804 N N . ALA A 1 102 ? 3.651 -6.676 -7.614 1.00 93.25 102 ALA A N 1
ATOM 805 C CA . ALA A 1 102 ? 4.138 -5.524 -8.360 1.00 93.25 102 ALA A CA 1
ATOM 806 C C . ALA A 1 102 ? 3.533 -4.211 -7.822 1.00 93.25 102 ALA A C 1
ATOM 808 O O . ALA A 1 102 ? 2.305 -4.098 -7.744 1.00 93.25 102 ALA A O 1
ATOM 809 N N . PRO A 1 103 ? 4.353 -3.188 -7.507 1.00 93.56 103 PRO A N 1
ATOM 810 C CA . PRO A 1 103 ? 3.854 -1.894 -7.051 1.00 93.56 103 PRO A CA 1
ATOM 811 C C . PRO A 1 103 ? 3.121 -1.154 -8.177 1.00 93.56 103 PRO A C 1
ATOM 813 O O . PRO A 1 103 ? 3.315 -1.444 -9.360 1.00 93.56 103 PRO A O 1
ATOM 816 N N . PHE A 1 104 ? 2.318 -0.156 -7.814 1.00 94.81 104 PHE A N 1
ATOM 817 C CA . PHE A 1 104 ? 1.749 0.773 -8.791 1.00 94.81 104 PHE A CA 1
ATOM 818 C C . PHE A 1 104 ? 2.753 1.889 -9.088 1.00 94.81 104 PHE A C 1
ATOM 820 O O . PHE A 1 104 ? 3.465 2.352 -8.190 1.00 94.81 104 PHE A O 1
ATOM 827 N N . ASP A 1 105 ? 2.781 2.347 -10.335 1.00 93.81 105 ASP A N 1
ATOM 828 C CA . ASP A 1 105 ? 3.704 3.389 -10.794 1.00 93.81 105 ASP A CA 1
ATOM 829 C C . ASP A 1 105 ? 3.103 4.801 -10.649 1.00 93.81 105 ASP A C 1
ATOM 831 O O . ASP A 1 105 ? 3.817 5.800 -10.724 1.00 93.81 105 ASP A O 1
ATOM 835 N N . SER A 1 106 ? 1.790 4.915 -10.405 1.00 94.25 106 SER A N 1
ATOM 836 C CA . SER A 1 106 ? 1.113 6.197 -10.167 1.00 94.25 106 SER A CA 1
ATOM 837 C C . SER A 1 106 ? -0.164 6.062 -9.334 1.00 94.25 106 SER A C 1
ATOM 839 O O . SER A 1 106 ? -0.775 4.993 -9.247 1.00 94.25 106 SER A O 1
ATOM 841 N N . LEU A 1 107 ? -0.598 7.174 -8.725 1.00 93.75 107 LEU A N 1
ATOM 842 C CA . LEU A 1 107 ? -1.867 7.220 -7.991 1.00 93.75 107 LEU A CA 1
ATOM 843 C C . LEU A 1 107 ? -3.068 7.013 -8.917 1.00 93.75 107 LEU A C 1
ATOM 845 O O . LEU A 1 107 ? -4.075 6.463 -8.482 1.00 93.75 107 LEU A O 1
ATOM 849 N N . ASP A 1 108 ? -2.973 7.439 -10.175 1.00 95.31 108 ASP A N 1
ATOM 850 C CA . ASP A 1 108 ? -4.063 7.294 -11.139 1.00 95.31 108 ASP A CA 1
ATOM 851 C C . ASP A 1 108 ? -4.233 5.842 -11.572 1.00 95.31 108 ASP A C 1
ATOM 853 O O . ASP A 1 108 ? -5.360 5.349 -11.603 1.00 95.31 108 ASP A O 1
ATOM 857 N N . GLN A 1 109 ? -3.124 5.127 -11.779 1.00 95.56 109 GLN A N 1
ATOM 858 C CA . GLN A 1 109 ? -3.146 3.683 -11.989 1.00 95.56 109 GLN A CA 1
ATOM 859 C C . GLN A 1 109 ? -3.780 2.963 -10.795 1.00 95.56 109 GLN A C 1
ATOM 861 O O . GLN A 1 109 ? -4.718 2.188 -10.972 1.00 95.56 109 GLN A O 1
ATOM 866 N N . LEU A 1 110 ? -3.328 3.270 -9.573 1.00 95.88 110 LEU A N 1
ATOM 867 C CA . LEU A 1 110 ? -3.894 2.680 -8.359 1.00 95.88 110 LEU A CA 1
ATOM 868 C C . LEU A 1 110 ? -5.402 2.940 -8.255 1.00 95.88 110 LEU A C 1
ATOM 870 O O . LEU A 1 110 ? -6.168 2.028 -7.961 1.00 95.88 110 LEU A O 1
ATOM 874 N N . ARG A 1 111 ? -5.856 4.171 -8.513 1.00 95.00 111 ARG A N 1
ATOM 875 C CA . ARG A 1 111 ? -7.286 4.513 -8.472 1.00 95.00 111 ARG A CA 1
ATOM 876 C C . ARG A 1 111 ? -8.084 3.745 -9.515 1.00 95.00 111 ARG A C 1
ATOM 878 O O . ARG A 1 111 ? -9.166 3.267 -9.188 1.00 95.00 111 ARG A O 1
ATOM 885 N N . ALA A 1 112 ? -7.582 3.656 -10.744 1.00 96.06 112 ALA A N 1
ATOM 886 C CA . ALA A 1 112 ? -8.256 2.960 -11.832 1.00 96.06 112 ALA A CA 1
ATOM 887 C C . ALA A 1 112 ? -8.398 1.462 -11.533 1.00 96.06 112 ALA A C 1
ATOM 889 O O . ALA A 1 112 ? -9.497 0.923 -11.647 1.00 96.06 112 ALA A O 1
ATOM 890 N N . GLU A 1 113 ? -7.313 0.824 -11.089 1.00 95.50 113 GLU A N 1
ATOM 891 C CA . GLU A 1 113 ? -7.275 -0.610 -10.796 1.00 95.50 113 GLU A CA 1
ATOM 892 C C . GLU A 1 113 ? -8.087 -0.956 -9.539 1.00 95.50 113 GLU A C 1
ATOM 894 O O . GLU A 1 113 ? -8.893 -1.885 -9.566 1.00 95.50 113 GLU A O 1
ATOM 899 N N . LEU A 1 114 ? -7.950 -0.197 -8.444 1.00 95.75 114 LEU A N 1
ATOM 900 C CA . LEU A 1 114 ? -8.632 -0.538 -7.193 1.00 95.75 114 LEU A CA 1
ATOM 901 C C . LEU A 1 114 ? -10.129 -0.222 -7.209 1.00 95.75 114 LEU A C 1
ATOM 903 O O . LEU A 1 114 ? -10.859 -0.817 -6.422 1.00 95.75 114 LEU A O 1
ATOM 907 N N . LYS A 1 115 ? -10.617 0.679 -8.080 1.00 94.81 115 LYS A N 1
ATOM 908 C CA . LYS A 1 115 ? -12.027 1.134 -8.112 1.00 94.81 115 LYS A CA 1
ATOM 909 C C . LYS A 1 115 ? -13.046 -0.013 -8.085 1.00 94.81 115 LYS A C 1
ATOM 911 O O . LYS A 1 115 ? -14.130 0.168 -7.535 1.00 94.81 115 LYS A O 1
ATOM 916 N N . GLN A 1 116 ? -12.700 -1.168 -8.651 1.00 95.06 116 GLN A N 1
ATOM 917 C CA . GLN A 1 116 ? -13.529 -2.378 -8.660 1.00 95.06 116 GLN A CA 1
ATOM 918 C C . GLN A 1 116 ? -13.853 -2.937 -7.259 1.00 95.06 116 GLN A C 1
ATOM 920 O O . GLN A 1 116 ? -14.851 -3.629 -7.105 1.00 95.06 116 GLN A O 1
ATOM 925 N N . PHE A 1 117 ? -13.057 -2.603 -6.239 1.00 95.88 117 PHE A N 1
ATOM 926 C CA . PHE A 1 117 ? -13.224 -3.064 -4.855 1.00 95.88 117 PHE A CA 1
ATOM 927 C C . PHE A 1 117 ? -13.962 -2.060 -3.966 1.00 95.88 117 PHE A C 1
ATOM 929 O O . PHE A 1 117 ? -13.973 -2.199 -2.741 1.00 95.88 117 PHE A O 1
ATOM 936 N N . ARG A 1 118 ? -14.558 -1.015 -4.551 1.00 93.88 118 ARG A N 1
ATOM 937 C CA . ARG A 1 118 ? -15.446 -0.140 -3.788 1.00 93.88 118 ARG A CA 1
ATOM 938 C C . ARG A 1 118 ? -16.692 -0.906 -3.373 1.00 93.88 118 ARG A C 1
ATOM 940 O O . ARG A 1 118 ? -17.368 -1.498 -4.212 1.00 93.88 118 ARG A O 1
ATOM 947 N N . ILE A 1 119 ? -17.020 -0.825 -2.089 1.00 90.88 119 ILE A N 1
ATOM 948 C CA . ILE A 1 119 ? -18.286 -1.322 -1.564 1.00 90.88 119 ILE A CA 1
ATOM 949 C C . ILE A 1 119 ? -19.350 -0.371 -2.108 1.00 90.88 119 ILE A C 1
ATOM 951 O O . ILE A 1 119 ? -19.443 0.780 -1.686 1.00 90.88 119 ILE A O 1
ATOM 955 N N . GLN A 1 120 ? -20.106 -0.807 -3.115 1.00 76.56 120 GLN A N 1
ATOM 956 C CA . GLN A 1 120 ? -21.293 -0.068 -3.525 1.00 76.56 120 GLN A CA 1
ATOM 957 C C . GLN A 1 120 ? -22.271 -0.121 -2.352 1.00 76.56 120 GLN A C 1
ATOM 959 O O . GLN A 1 120 ? -22.588 -1.211 -1.869 1.00 76.56 120 GLN A O 1
ATOM 964 N N . GLU A 1 121 ? -22.705 1.040 -1.858 1.00 60.16 121 GLU A N 1
ATOM 965 C CA . GLU A 1 121 ? -23.772 1.098 -0.864 1.00 60.16 121 GLU A CA 1
ATOM 966 C C . GLU A 1 121 ? -24.952 0.280 -1.396 1.00 60.16 121 GLU A C 1
ATOM 968 O O . GLU A 1 121 ? -25.480 0.562 -2.474 1.00 60.16 121 GLU A O 1
ATOM 973 N N . LYS A 1 122 ? -25.366 -0.753 -0.650 1.00 45.91 122 LYS A N 1
ATOM 974 C CA . LYS A 1 122 ? -26.713 -1.289 -0.825 1.00 45.91 122 LYS A CA 1
ATOM 975 C C . LYS A 1 122 ? -27.644 -0.123 -0.531 1.00 45.91 122 LYS A C 1
ATOM 977 O O . LYS A 1 122 ? -27.708 0.327 0.610 1.00 45.91 122 LYS A O 1
ATOM 982 N N . THR A 1 123 ? -28.291 0.392 -1.571 1.00 39.06 123 THR A N 1
ATOM 983 C CA . THR A 1 123 ? -29.382 1.352 -1.432 1.00 39.06 123 THR A CA 1
ATOM 984 C C . THR A 1 123 ? -30.369 0.785 -0.402 1.00 39.06 123 THR A C 1
ATOM 986 O O . THR A 1 123 ? -30.713 -0.395 -0.531 1.00 39.06 123 THR A O 1
ATOM 989 N N . PRO A 1 124 ? -30.728 1.545 0.650 1.00 54.22 124 PRO A N 1
ATOM 990 C CA . PRO A 1 124 ? -31.712 1.100 1.632 1.00 54.22 124 PRO A CA 1
ATOM 991 C C . PRO A 1 124 ? -33.075 0.820 0.993 1.00 54.22 124 PRO A C 1
ATOM 993 O O . PRO A 1 124 ? -33.398 1.469 -0.031 1.00 54.22 124 PRO A O 1
#

Foldseek 3Di:
DDAADQFKKKKWWDWDWDDDPPDDIDIFIWIFMWGQHDADPRRHGQWIGTLADPDPIDGDDPPDPRNPTDMDIRGVVFFPVVVVSPCQNQCADPVGRVDGNGTDRDPVSVCVVRVVGTDDPPDD

pLDDT: mean 89.66, std 9.81, range [39.06, 97.06]

Radius of gyration: 15.54 Å; chains: 1; bounding box: 59×30×37 Å

Secondary structure (DSSP, 8-state):
-PPP-TT-EEEEEEEEEE--TTS--EEEEEEEEEEEEEE-TTS-EEEEEESS-----EE--TTSGGGSSEEEEE-TTTB-HHHHHHHHHHPEETTEEEEE-PPBS-HHHHHHHHGGGB------

Sequence (124 aa):
MTSFKRGDGVVFVRNGRVAMIGQASYDRTTISVGLVTSVTREGAIKAYRHSTYDQPEIKLHKHSLEHGMQKYVLPKSDWDIGAVMDYCRDRPWAHSPEHTGAPFDSLDQLRAELKQFRIQEKTP